Protein AF-A0A8I0HAW9-F1 (afdb_monomer)

InterPro domains:
  IPR003343 Bacterial Ig-like domain, group 2 [PF02368] (25-77)
  IPR008964 Invasin/intimin cell-adhesion fragments [SSF49373] (18-78)

Mean predicted aligned error: 9.83 Å

Structure (mmCIF, N/CA/C/O backbone):
data_AF-A0A8I0HAW9-F1
#
_entry.id   AF-A0A8I0HAW9-F1
#
loop_
_atom_site.group_PDB
_atom_site.id
_atom_site.type_symbol
_atom_site.label_atom_id
_atom_site.label_alt_id
_atom_site.label_comp_id
_atom_site.label_asym_id
_atom_site.label_entity_id
_atom_site.label_seq_id
_atom_site.pdbx_PDB_ins_code
_atom_site.Cartn_x
_atom_site.Cartn_y
_atom_site.Cartn_z
_atom_site.occupancy
_atom_site.B_iso_or_equiv
_atom_site.auth_seq_id
_atom_site.auth_comp_id
_atom_site.auth_asym_id
_atom_site.auth_atom_id
_atom_site.pdbx_PDB_model_num
ATOM 1 N N . GLY A 1 1 ? 40.192 -10.888 -57.374 1.00 39.81 1 GLY A N 1
ATOM 2 C CA . GLY A 1 1 ? 40.293 -9.862 -56.323 1.00 39.81 1 GLY A CA 1
ATOM 3 C C . GLY A 1 1 ? 39.947 -10.526 -55.017 1.00 39.81 1 GLY A C 1
ATOM 4 O O . GLY A 1 1 ? 38.880 -11.118 -54.940 1.00 39.81 1 GLY A O 1
ATOM 5 N N . ASN A 1 2 ? 40.865 -10.527 -54.054 1.00 42.62 2 ASN A N 1
ATOM 6 C CA . ASN A 1 2 ? 40.638 -11.164 -52.759 1.00 42.62 2 ASN A CA 1
ATOM 7 C C . ASN A 1 2 ? 39.800 -10.220 -51.898 1.00 42.62 2 ASN A C 1
ATOM 9 O O . ASN A 1 2 ? 40.271 -9.148 -51.531 1.00 42.62 2 ASN A O 1
ATOM 13 N N . TYR A 1 3 ? 38.564 -10.606 -51.596 1.00 52.25 3 TYR A N 1
ATOM 14 C CA . TYR A 1 3 ? 37.736 -9.894 -50.631 1.00 52.25 3 TYR A CA 1
ATOM 15 C C . TYR A 1 3 ? 37.903 -10.578 -49.277 1.00 52.25 3 TYR A C 1
ATOM 17 O O . TYR A 1 3 ? 37.243 -11.570 -48.987 1.00 52.25 3 TYR A O 1
ATOM 25 N N . THR A 1 4 ? 38.823 -10.076 -48.461 1.00 54.59 4 THR A N 1
ATOM 26 C CA . THR A 1 4 ? 38.916 -10.442 -47.045 1.00 54.59 4 THR A CA 1
ATOM 27 C C . THR A 1 4 ? 38.309 -9.307 -46.233 1.00 54.59 4 THR A C 1
ATOM 29 O O . THR A 1 4 ? 38.962 -8.291 -46.004 1.00 54.59 4 THR A O 1
ATOM 32 N N . GLY A 1 5 ? 37.044 -9.454 -45.847 1.00 55.00 5 GLY A N 1
ATOM 33 C CA . GLY A 1 5 ? 36.378 -8.572 -44.893 1.00 55.00 5 GLY A CA 1
ATOM 34 C C . GLY A 1 5 ? 35.895 -9.403 -43.715 1.00 55.00 5 GLY A C 1
ATOM 35 O O . GLY A 1 5 ? 35.049 -10.276 -43.890 1.00 55.00 5 GLY A O 1
ATOM 36 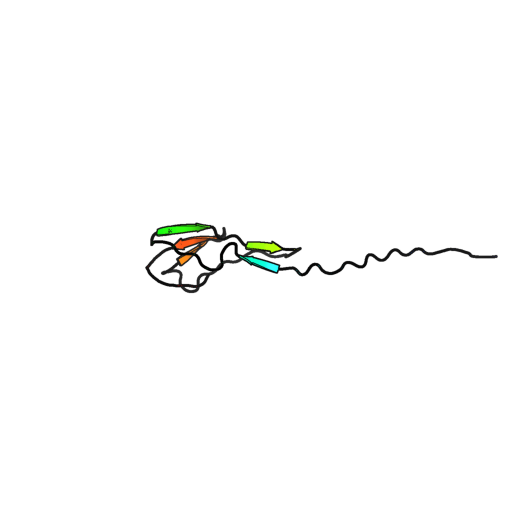N N . THR A 1 6 ? 36.441 -9.159 -42.528 1.00 62.53 6 THR A N 1
ATOM 37 C CA . THR A 1 6 ? 35.942 -9.768 -41.292 1.00 62.53 6 THR A CA 1
ATOM 38 C C . THR A 1 6 ? 34.789 -8.909 -40.786 1.00 62.53 6 THR A C 1
ATOM 40 O O . THR A 1 6 ? 34.983 -7.751 -40.427 1.00 62.53 6 THR A O 1
ATOM 43 N N . LEU A 1 7 ? 33.574 -9.454 -40.800 1.00 54.47 7 LEU A N 1
ATOM 44 C CA . LEU A 1 7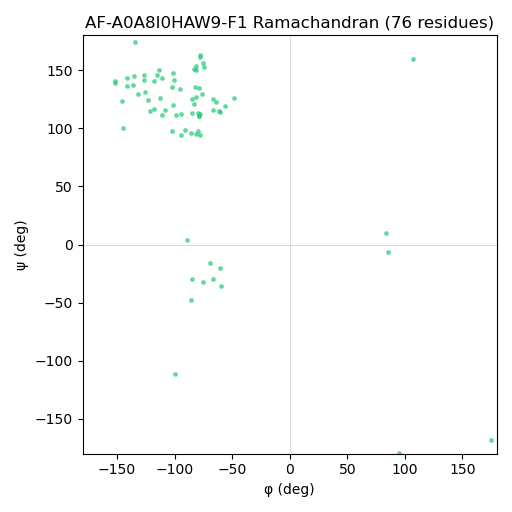 ? 32.407 -8.829 -40.183 1.00 54.47 7 LEU A CA 1
ATOM 45 C C . LEU A 1 7 ? 32.380 -9.235 -38.709 1.00 54.47 7 LEU A C 1
ATOM 47 O O . LEU A 1 7 ? 31.881 -10.305 -38.367 1.00 54.47 7 LEU A O 1
ATOM 51 N N . GLU A 1 8 ? 32.919 -8.397 -37.830 1.00 65.94 8 GLU A N 1
ATOM 52 C CA . GLU A 1 8 ? 32.736 -8.584 -36.391 1.00 65.94 8 GLU A CA 1
ATOM 53 C C . GLU A 1 8 ? 31.371 -8.015 -35.993 1.00 65.94 8 GLU A C 1
ATOM 55 O O . GLU A 1 8 ? 31.199 -6.815 -35.788 1.00 65.94 8 GLU A O 1
ATOM 60 N N . LYS A 1 9 ? 30.355 -8.881 -35.945 1.00 60.94 9 LYS A N 1
ATOM 61 C CA . LYS A 1 9 ? 29.049 -8.535 -35.380 1.00 60.94 9 LYS A CA 1
ATOM 62 C C . LYS A 1 9 ? 29.058 -8.890 -33.898 1.00 60.94 9 LYS A C 1
ATOM 64 O O . LYS 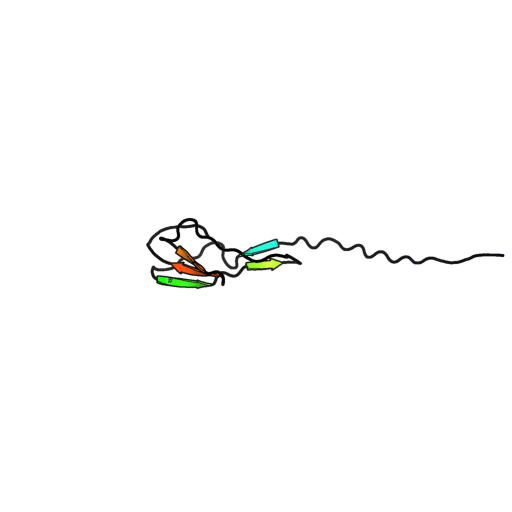A 1 9 ? 28.831 -10.039 -33.532 1.00 60.94 9 LYS A O 1
ATOM 69 N N . SER A 1 10 ? 29.293 -7.899 -33.049 1.0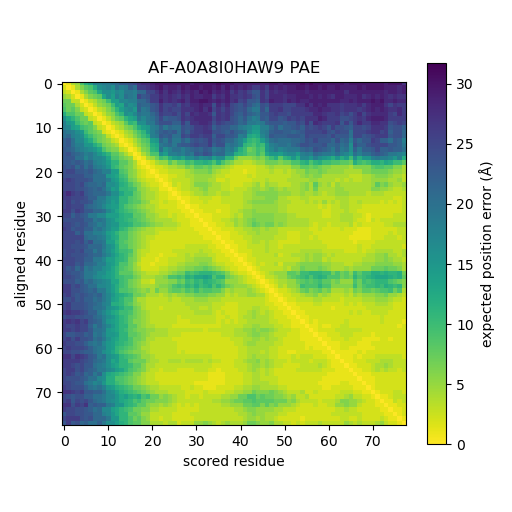0 69.00 10 SER A N 1
ATOM 70 C CA . SER A 1 10 ? 29.090 -8.038 -31.608 1.00 69.00 10 SER A CA 1
ATOM 71 C C . SER A 1 10 ? 27.594 -8.208 -31.330 1.00 69.00 10 SER A C 1
ATOM 73 O O . SER A 1 10 ? 26.800 -7.313 -31.618 1.00 69.00 10 SER A O 1
ATOM 75 N N . PHE A 1 11 ? 27.192 -9.362 -30.801 1.00 64.25 11 PHE A N 1
ATOM 76 C CA . PHE A 1 11 ? 25.856 -9.568 -30.244 1.00 64.25 11 PHE A CA 1
ATOM 77 C C . PHE A 1 11 ? 25.968 -9.484 -28.724 1.00 64.25 11 PHE A C 1
ATOM 79 O O . PHE A 1 11 ? 26.715 -10.245 -28.111 1.00 64.25 11 PHE A O 1
ATOM 86 N N . VAL A 1 12 ? 25.252 -8.542 -28.115 1.00 69.25 12 VAL A N 1
ATOM 87 C CA . VAL A 1 12 ? 25.126 -8.485 -26.659 1.00 69.25 12 VAL A CA 1
ATOM 88 C C . VAL A 1 12 ? 24.085 -9.529 -26.267 1.00 69.25 12 VAL A C 1
ATOM 90 O O . VAL A 1 12 ? 22.906 -9.379 -26.579 1.00 69.25 12 VAL A O 1
ATOM 93 N N . ILE A 1 13 ? 24.520 -10.610 -25.617 1.00 57.50 13 ILE A N 1
ATOM 94 C CA . ILE A 1 13 ? 23.603 -11.549 -24.964 1.00 57.50 13 ILE A CA 1
ATOM 95 C C . ILE A 1 13 ? 23.183 -10.900 -23.645 1.00 57.50 13 ILE A C 1
ATOM 97 O O . ILE A 1 13 ? 23.884 -11.005 -22.641 1.00 57.50 13 ILE A O 1
ATOM 101 N N . THR A 1 14 ? 22.053 -10.197 -23.651 1.00 59.97 14 THR A N 1
ATOM 102 C CA . THR A 1 14 ? 21.435 -9.713 -22.415 1.00 59.97 14 THR A CA 1
ATOM 103 C C . THR A 1 14 ? 20.706 -10.881 -21.763 1.00 59.97 14 THR A C 1
ATOM 105 O O . THR A 1 14 ? 19.714 -11.377 -22.296 1.00 59.97 14 THR A O 1
ATOM 108 N N . VAL A 1 15 ? 21.197 -11.342 -20.613 1.00 63.06 15 VAL A N 1
ATOM 109 C CA . VAL A 1 15 ? 20.404 -12.217 -19.741 1.00 63.06 15 VAL A CA 1
ATOM 110 C C . VAL A 1 15 ? 19.245 -11.367 -19.218 1.00 63.06 15 VAL A C 1
ATOM 112 O O . VAL A 1 15 ? 19.519 -10.292 -18.678 1.00 63.06 15 VAL A O 1
ATOM 115 N N . PRO A 1 16 ? 17.972 -11.777 -19.374 1.00 63.41 16 PRO A N 1
ATOM 116 C CA . PRO A 1 16 ? 16.885 -11.029 -18.768 1.00 63.41 16 PRO A CA 1
ATOM 117 C C . PRO A 1 16 ? 17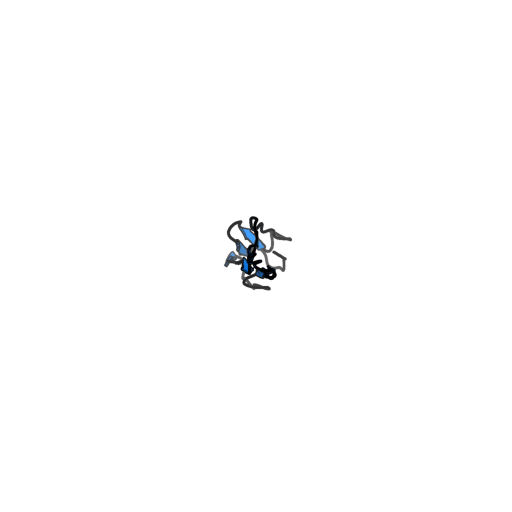.097 -11.056 -17.254 1.00 63.41 16 PRO A C 1
ATOM 119 O O . PRO A 1 16 ? 17.062 -12.121 -16.635 1.00 63.41 16 PRO A O 1
ATOM 122 N N . VAL A 1 17 ? 17.358 -9.890 -16.657 1.00 69.38 17 VAL A N 1
ATOM 123 C CA . VAL A 1 17 ? 17.215 -9.725 -15.210 1.00 69.38 17 VAL A CA 1
ATOM 124 C C . VAL A 1 17 ? 15.782 -10.127 -14.894 1.00 69.38 17 VAL A C 1
ATOM 126 O O . VAL A 1 17 ? 14.842 -9.556 -15.447 1.00 69.38 17 VAL A O 1
ATOM 129 N N . GLN A 1 18 ? 15.614 -11.159 -14.066 1.00 72.81 18 GLN A N 1
ATOM 130 C CA . GLN A 1 18 ? 14.298 -11.494 -13.541 1.00 72.81 18 GLN A CA 1
ATOM 131 C C . GLN A 1 18 ? 13.811 -10.283 -12.760 1.00 72.81 18 GLN A C 1
ATOM 133 O O . GLN A 1 18 ? 14.420 -9.904 -11.759 1.00 72.81 18 GLN A O 1
ATOM 138 N N . ALA A 1 19 ? 12.753 -9.661 -13.264 1.00 82.69 19 ALA A N 1
ATOM 139 C CA . ALA A 1 19 ? 12.134 -8.557 -12.576 1.00 82.69 19 ALA A CA 1
ATOM 140 C C . ALA A 1 19 ? 11.252 -9.103 -11.446 1.00 82.69 19 ALA A C 1
ATOM 142 O O . ALA A 1 19 ? 10.503 -10.059 -11.658 1.00 82.69 19 ALA A O 1
ATOM 143 N N . SER A 1 20 ? 11.334 -8.518 -10.254 1.00 85.44 20 SER A N 1
ATOM 144 C CA . SER A 1 20 ? 10.504 -8.912 -9.112 1.00 85.44 20 SER A CA 1
ATOM 145 C C . SER A 1 20 ? 9.949 -7.693 -8.385 1.00 85.44 20 SER A C 1
ATOM 147 O O . SER A 1 20 ? 10.642 -6.684 -8.243 1.00 85.44 20 SER A O 1
ATOM 149 N N . LEU A 1 21 ? 8.730 -7.822 -7.869 1.00 88.75 21 LEU A N 1
ATOM 150 C CA . LEU A 1 21 ? 8.139 -6.884 -6.919 1.00 88.75 21 LEU A CA 1
ATOM 151 C C . LEU A 1 21 ? 8.226 -7.487 -5.522 1.00 88.75 21 LEU A C 1
ATOM 153 O O . LEU A 1 21 ? 7.936 -8.669 -5.348 1.00 88.75 21 LEU A O 1
ATOM 157 N N . GLN A 1 22 ? 8.618 -6.678 -4.547 1.00 89.69 22 GLN A N 1
ATOM 158 C CA . GLN A 1 22 ? 8.661 -7.065 -3.143 1.00 89.69 22 GLN A CA 1
ATOM 159 C C . GLN A 1 22 ? 8.074 -5.937 -2.295 1.00 89.69 22 GLN A C 1
ATOM 161 O O . GLN A 1 22 ? 8.367 -4.771 -2.548 1.00 89.69 22 GLN A O 1
ATOM 166 N N . MET A 1 23 ? 7.250 -6.267 -1.305 1.00 90.25 23 MET A N 1
ATOM 167 C CA . MET A 1 23 ? 6.768 -5.287 -0.328 1.00 90.25 23 MET A CA 1
ATOM 168 C C . MET A 1 23 ? 7.825 -5.064 0.753 1.00 90.25 23 MET A C 1
ATOM 170 O O . MET A 1 23 ? 8.609 -5.961 1.061 1.00 90.25 23 MET A O 1
ATOM 174 N N . SER A 1 24 ? 7.861 -3.859 1.318 1.00 89.38 24 SER A N 1
ATOM 175 C CA . SER A 1 24 ? 8.755 -3.530 2.429 1.00 89.38 24 SER A CA 1
ATOM 176 C C . SER A 1 24 ? 8.499 -4.416 3.644 1.00 89.38 24 SER A C 1
ATOM 178 O O . SER A 1 24 ? 9.450 -4.797 4.320 1.00 89.38 24 SER A O 1
ATOM 180 N N . GLU A 1 25 ? 7.232 -4.763 3.887 1.00 89.50 25 GLU A N 1
ATOM 181 C CA . GLU A 1 25 ? 6.806 -5.673 4.945 1.00 89.50 25 GLU A CA 1
ATOM 182 C C . GLU A 1 25 ? 5.667 -6.580 4.470 1.00 89.50 25 GLU A C 1
ATOM 184 O O . GLU A 1 25 ? 4.779 -6.139 3.740 1.00 89.50 25 GLU A O 1
ATOM 189 N N . ASP A 1 26 ? 5.687 -7.837 4.919 1.00 87.50 26 ASP A N 1
ATOM 190 C CA . ASP A 1 26 ? 4.647 -8.828 4.614 1.00 87.50 26 ASP A CA 1
ATOM 191 C C . ASP A 1 26 ? 3.458 -8.736 5.585 1.00 87.50 26 ASP A C 1
ATOM 193 O O . ASP A 1 26 ? 2.330 -9.094 5.248 1.00 87.50 26 ASP A O 1
ATOM 197 N N . VAL A 1 27 ? 3.717 -8.301 6.824 1.00 90.38 27 VAL A N 1
ATOM 198 C CA . VAL A 1 27 ? 2.721 -8.171 7.892 1.00 90.38 27 VAL A CA 1
ATOM 199 C C . VAL A 1 27 ? 3.079 -6.973 8.756 1.00 90.38 27 VAL A C 1
ATOM 201 O O . VAL A 1 27 ? 4.145 -6.948 9.361 1.00 90.38 27 VAL A O 1
ATOM 204 N N . ILE A 1 28 ? 2.140 -6.041 8.877 1.00 91.38 28 ILE A N 1
ATOM 205 C CA . ILE A 1 28 ? 2.223 -4.888 9.773 1.00 91.38 28 ILE A CA 1
ATOM 206 C C . ILE A 1 28 ? 1.194 -5.040 10.896 1.00 91.38 28 ILE A C 1
ATOM 208 O O . ILE A 1 28 ? 0.091 -5.545 10.681 1.00 91.38 28 ILE A O 1
ATOM 212 N N . LEU A 1 29 ? 1.558 -4.619 12.106 1.00 93.25 29 LEU A N 1
ATOM 213 C CA . LEU A 1 29 ? 0.666 -4.578 13.264 1.00 93.25 29 LEU A CA 1
ATOM 214 C C . LEU A 1 29 ? 0.533 -3.126 13.703 1.00 93.25 29 LEU A C 1
ATOM 216 O O . LEU A 1 29 ? 1.522 -2.515 14.098 1.00 93.25 29 LEU A O 1
ATOM 220 N N . LEU A 1 30 ? -0.682 -2.596 13.621 1.00 92.75 30 LEU A N 1
ATOM 221 C CA . LEU A 1 30 ? -0.995 -1.206 13.930 1.00 92.75 30 LEU A CA 1
ATOM 222 C C . LEU A 1 30 ? -2.122 -1.146 14.950 1.00 92.75 30 LEU A C 1
ATOM 224 O O . LEU A 1 30 ? -3.064 -1.940 14.888 1.00 92.75 30 LEU A O 1
ATOM 228 N N . ALA A 1 31 ? -2.033 -0.200 15.879 1.00 93.38 31 ALA A N 1
ATOM 229 C CA . ALA A 1 31 ? -3.168 0.138 16.722 1.00 93.38 31 ALA A CA 1
ATOM 230 C C . ALA A 1 31 ? -4.205 0.952 15.918 1.00 93.38 31 ALA A C 1
ATOM 232 O O . ALA A 1 31 ? -3.832 1.662 14.981 1.00 93.38 31 ALA A O 1
ATOM 233 N N . PRO A 1 32 ? -5.500 0.902 16.280 1.00 92.19 32 PRO A N 1
ATOM 234 C CA . PRO A 1 32 ? -6.531 1.730 15.655 1.00 92.19 32 PRO A CA 1
ATOM 235 C C . PRO A 1 32 ? -6.129 3.211 15.565 1.00 92.19 32 PRO A C 1
ATOM 237 O O . PRO A 1 32 ? -5.779 3.832 16.570 1.00 92.19 32 PRO A O 1
ATOM 240 N N . GLY A 1 33 ? -6.185 3.779 14.358 1.00 92.62 33 GLY A N 1
ATOM 241 C CA . GLY A 1 33 ? -5.790 5.159 14.065 1.00 92.62 33 GLY A CA 1
ATOM 242 C C . GLY A 1 33 ? -4.299 5.380 13.781 1.00 92.62 33 GLY A C 1
ATOM 243 O O . GLY A 1 33 ? -3.928 6.491 13.395 1.00 92.62 33 GLY A O 1
ATOM 244 N N . GLU A 1 34 ? -3.440 4.369 13.937 1.00 95.62 34 GLU A N 1
ATOM 245 C CA . GLU A 1 34 ? -2.045 4.457 13.501 1.00 95.62 34 GLU A CA 1
ATOM 246 C C . GLU A 1 34 ? -1.918 4.343 11.982 1.00 95.62 34 GLU A C 1
ATOM 248 O O . GLU A 1 34 ? -2.767 3.775 11.286 1.00 95.62 34 GLU A O 1
ATOM 253 N N . THR A 1 35 ? -0.820 4.892 11.469 1.00 95.12 35 THR A N 1
ATOM 254 C CA . THR A 1 35 ? -0.487 4.839 10.051 1.00 95.12 35 THR A CA 1
ATOM 255 C C . THR A 1 35 ? 0.913 4.292 9.840 1.00 95.12 35 THR A C 1
ATOM 257 O O . THR A 1 35 ? 1.821 4.532 10.633 1.00 95.12 35 THR A O 1
ATOM 260 N N . GLN A 1 36 ? 1.092 3.563 8.743 1.00 94.69 36 GLN A N 1
ATOM 261 C CA . GLN A 1 36 ? 2.375 3.012 8.331 1.00 94.69 36 GLN A CA 1
ATOM 262 C C . GLN A 1 36 ? 2.508 3.117 6.825 1.00 94.69 36 GLN A C 1
ATOM 264 O O . GLN A 1 36 ? 1.585 2.801 6.080 1.00 94.69 36 GLN A O 1
ATOM 269 N N . LYS A 1 37 ? 3.680 3.539 6.358 1.00 94.12 37 LYS A N 1
ATOM 270 C CA . LYS A 1 37 ? 3.966 3.563 4.929 1.00 94.12 37 LYS A CA 1
ATOM 271 C C . LYS A 1 37 ? 4.457 2.191 4.478 1.00 94.12 37 LYS A C 1
ATOM 273 O O . LYS A 1 37 ? 5.421 1.678 5.046 1.00 94.12 37 LYS A O 1
ATOM 278 N N . LEU A 1 38 ? 3.788 1.625 3.477 1.00 92.69 38 LEU A N 1
ATOM 279 C CA . LEU A 1 38 ? 4.240 0.464 2.722 1.00 92.69 38 LEU A CA 1
ATOM 280 C C . LEU A 1 38 ? 4.942 0.930 1.451 1.00 92.69 38 LEU A C 1
ATOM 282 O O . LEU A 1 38 ? 4.455 1.793 0.718 1.00 92.69 38 LEU A O 1
ATOM 286 N N . GLU A 1 39 ? 6.092 0.327 1.181 1.00 91.44 39 GLU A N 1
ATOM 287 C CA . GLU A 1 39 ? 6.859 0.579 -0.030 1.00 91.44 39 GLU A CA 1
ATOM 288 C C . GLU A 1 39 ? 6.914 -0.685 -0.885 1.00 91.44 39 GLU A C 1
ATOM 290 O O . GLU A 1 39 ? 6.967 -1.803 -0.375 1.00 91.44 39 GLU A O 1
ATOM 295 N N . VAL A 1 40 ? 6.917 -0.507 -2.207 1.00 90.44 40 VAL A N 1
ATOM 296 C CA . VAL A 1 40 ? 7.129 -1.602 -3.158 1.00 90.44 40 VAL A CA 1
ATOM 297 C C . VAL A 1 40 ? 8.500 -1.444 -3.786 1.00 90.44 40 VAL A C 1
ATOM 299 O O . VAL A 1 40 ? 8.767 -0.495 -4.525 1.00 90.44 40 VAL A O 1
ATOM 302 N N . ILE A 1 41 ? 9.363 -2.411 -3.515 1.00 89.31 41 ILE A N 1
ATOM 303 C CA . ILE A 1 41 ? 10.695 -2.523 -4.084 1.00 89.31 41 ILE A CA 1
ATOM 304 C C . ILE A 1 41 ? 10.572 -3.192 -5.453 1.00 89.31 41 ILE A C 1
ATOM 306 O O . ILE A 1 41 ? 10.081 -4.316 -5.586 1.00 89.31 41 ILE A O 1
ATOM 310 N N . ARG A 1 42 ? 11.034 -2.485 -6.488 1.00 89.69 42 ARG A N 1
ATOM 311 C CA . ARG A 1 42 ? 11.136 -2.991 -7.861 1.00 89.69 42 ARG A CA 1
ATOM 312 C C . ARG A 1 42 ? 12.570 -3.426 -8.119 1.00 89.69 42 ARG A C 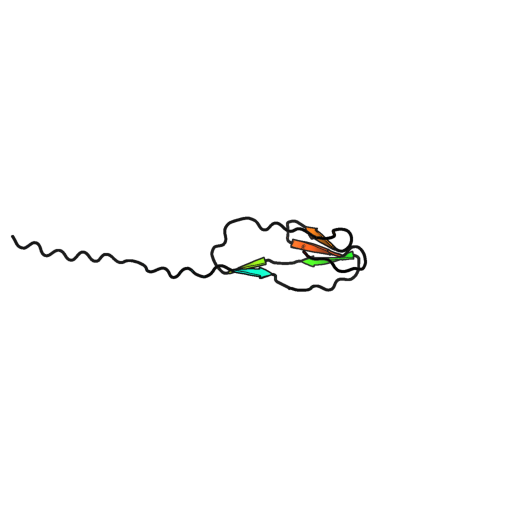1
ATOM 314 O O . ARG A 1 42 ? 13.460 -2.587 -8.220 1.00 89.69 42 ARG A O 1
ATOM 321 N N . ASN A 1 43 ? 12.789 -4.726 -8.262 1.00 87.38 43 ASN A N 1
ATOM 322 C CA . ASN A 1 43 ? 14.070 -5.249 -8.722 1.00 87.38 43 ASN A CA 1
ATOM 323 C C . ASN A 1 43 ? 13.976 -5.451 -10.235 1.00 87.38 43 ASN A C 1
ATOM 325 O O . ASN A 1 43 ? 13.219 -6.305 -10.681 1.00 87.38 43 ASN A O 1
ATOM 329 N N . GLY A 1 44 ? 14.719 -4.669 -11.019 1.00 83.88 44 GLY A N 1
ATOM 330 C CA . GLY A 1 44 ? 14.687 -4.712 -12.487 1.00 83.88 44 GLY A CA 1
ATOM 331 C C . GLY A 1 44 ? 13.734 -3.694 -13.125 1.00 83.88 44 GLY A C 1
ATOM 332 O O . GLY A 1 44 ? 13.100 -2.887 -12.448 1.00 83.88 44 GLY A O 1
ATOM 333 N N . GLU A 1 45 ? 13.656 -3.709 -14.456 1.00 82.50 45 GLU A N 1
ATOM 334 C CA . GLU A 1 45 ? 12.794 -2.794 -15.211 1.00 82.50 45 GLU A CA 1
ATOM 335 C C . GLU A 1 45 ? 11.343 -3.287 -15.196 1.00 82.50 45 GLU A C 1
ATOM 337 O O . GLU A 1 45 ? 10.946 -4.149 -15.978 1.00 82.50 45 GLU A O 1
ATOM 342 N N . ILE A 1 46 ? 10.544 -2.727 -14.286 1.00 84.25 46 ILE A N 1
ATOM 343 C CA . ILE A 1 46 ? 9.101 -2.972 -14.198 1.00 84.25 46 ILE A CA 1
ATOM 344 C C . ILE A 1 46 ? 8.375 -1.693 -14.595 1.00 84.25 46 ILE A C 1
ATOM 346 O O . ILE A 1 46 ? 8.417 -0.700 -13.866 1.00 84.25 46 ILE A O 1
ATOM 350 N N . ALA A 1 47 ? 7.700 -1.725 -15.743 1.00 83.25 47 ALA A N 1
ATOM 351 C CA . ALA A 1 47 ? 6.826 -0.649 -16.196 1.00 83.25 47 ALA A CA 1
ATOM 352 C C . ALA A 1 47 ? 5.442 -0.737 -15.525 1.00 83.25 47 ALA A C 1
ATOM 354 O O . ALA A 1 47 ? 4.994 -1.820 -15.157 1.00 83.25 47 ALA A O 1
ATOM 355 N N . GLY A 1 48 ? 4.757 0.401 -15.392 1.00 85.00 48 GLY A N 1
ATOM 356 C CA . GLY A 1 48 ? 3.403 0.491 -14.831 1.00 85.00 48 GLY A CA 1
ATOM 357 C C . GLY A 1 48 ? 3.352 1.107 -13.434 1.00 85.00 48 GLY A C 1
ATOM 358 O O . GLY A 1 48 ? 4.355 1.147 -12.718 1.00 85.00 48 GLY A O 1
ATOM 359 N N . GLU A 1 49 ? 2.179 1.603 -13.056 1.00 86.44 49 GLU A N 1
ATOM 360 C CA . GLU A 1 49 ? 1.914 2.228 -11.755 1.00 86.44 49 GLU A CA 1
ATOM 361 C C . GLU A 1 49 ? 1.611 1.166 -10.687 1.00 86.44 49 GLU A C 1
ATOM 363 O O . GLU A 1 49 ? 1.131 0.079 -11.007 1.00 86.44 49 GLU A O 1
ATOM 368 N N . ILE A 1 50 ? 1.926 1.459 -9.420 1.00 88.56 50 ILE A N 1
ATOM 369 C CA . ILE A 1 50 ? 1.441 0.634 -8.304 1.00 88.56 50 ILE A CA 1
ATOM 370 C C . ILE A 1 50 ? 0.019 1.080 -7.994 1.00 88.56 50 ILE A C 1
ATOM 372 O O . ILE A 1 50 ? -0.218 2.263 -7.759 1.00 88.56 50 ILE A O 1
ATOM 376 N N . VAL A 1 51 ? -0.904 0.125 -7.978 1.00 91.06 51 VAL A N 1
ATOM 377 C CA . VAL A 1 51 ? -2.270 0.329 -7.508 1.00 91.06 51 VAL A CA 1
ATOM 378 C C . VAL A 1 51 ? -2.428 -0.483 -6.236 1.00 91.06 51 VAL A C 1
ATOM 380 O O . VAL A 1 51 ? -2.137 -1.676 -6.227 1.00 91.06 51 VAL A O 1
ATOM 383 N N . TRP A 1 5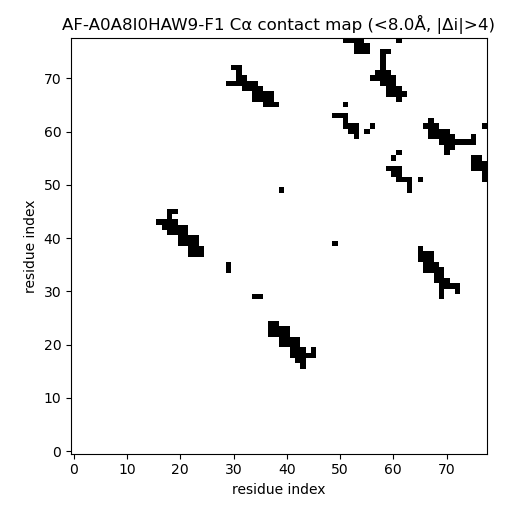2 ? -2.860 0.190 -5.179 1.00 92.06 52 TRP A N 1
ATOM 384 C CA . TRP A 1 52 ? -3.114 -0.403 -3.876 1.00 92.06 52 TRP A CA 1
ATOM 385 C C . TRP A 1 52 ? -4.612 -0.620 -3.679 1.00 92.06 52 TRP A C 1
ATOM 387 O O . TRP A 1 52 ? -5.421 0.166 -4.177 1.00 92.06 52 TRP A O 1
ATOM 397 N N . SER A 1 53 ? -4.984 -1.663 -2.945 1.00 92.19 53 SER A N 1
ATOM 398 C CA . SER A 1 53 ? -6.376 -1.961 -2.606 1.00 92.19 53 SER A CA 1
ATOM 399 C C . SER A 1 53 ? -6.434 -2.703 -1.283 1.00 92.19 53 SER A C 1
ATOM 401 O O . SER A 1 53 ? -5.614 -3.578 -1.068 1.00 92.19 53 SER A O 1
ATOM 403 N N . SER A 1 54 ? -7.414 -2.410 -0.435 1.00 93.94 54 SER A N 1
ATOM 404 C CA . 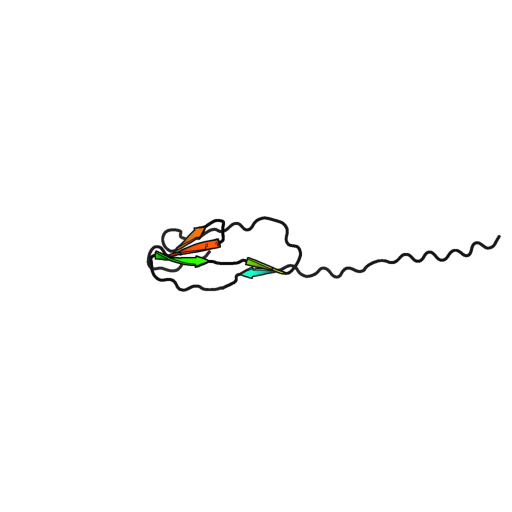SER A 1 54 ? -7.669 -3.215 0.763 1.00 93.94 54 SER A CA 1
ATOM 405 C C . SER A 1 54 ? -8.840 -4.163 0.524 1.00 93.94 54 SER A C 1
ATOM 407 O O . SER A 1 54 ? -9.824 -3.773 -0.105 1.00 93.94 54 SER A O 1
ATOM 409 N N . GLU A 1 55 ? -8.762 -5.389 1.042 1.00 95.94 55 GLU A N 1
ATOM 410 C CA . GLU A 1 55 ? -9.908 -6.309 1.074 1.00 95.94 55 GLU A CA 1
ATOM 411 C C . GLU A 1 55 ? -11.029 -5.808 2.001 1.00 95.94 55 GLU A C 1
ATOM 413 O O . GLU A 1 55 ? -12.205 -6.073 1.749 1.00 95.94 55 GLU A O 1
ATOM 418 N N . ASP A 1 56 ? -10.671 -5.063 3.051 1.00 95.50 56 ASP A N 1
ATOM 419 C CA . ASP A 1 56 ? -11.599 -4.478 4.018 1.00 95.50 56 ASP A CA 1
ATOM 420 C C . ASP A 1 56 ? -11.087 -3.111 4.491 1.00 95.50 56 ASP A C 1
ATOM 422 O O . ASP A 1 56 ? -10.219 -3.008 5.365 1.00 95.50 56 ASP A O 1
ATOM 426 N N . GLU A 1 57 ? -11.652 -2.053 3.907 1.00 93.94 57 GLU A N 1
ATOM 427 C CA . GLU A 1 57 ? -11.306 -0.662 4.214 1.00 93.94 57 GLU A CA 1
ATOM 428 C C . GLU A 1 57 ? -11.745 -0.213 5.616 1.00 93.94 57 GLU A C 1
ATOM 430 O O . GLU A 1 57 ? -11.252 0.806 6.103 1.00 93.94 57 GLU A O 1
ATOM 435 N N . THR A 1 58 ? -12.639 -0.953 6.285 1.00 94.25 58 THR A N 1
ATOM 436 C CA . THR A 1 58 ? -13.052 -0.643 7.664 1.00 94.25 58 THR A CA 1
ATOM 437 C C . THR A 1 58 ? -11.979 -1.036 8.678 1.00 94.25 58 THR A C 1
ATOM 439 O O . THR A 1 58 ? -11.792 -0.342 9.677 1.00 94.25 58 THR A O 1
ATOM 442 N N . VAL A 1 59 ? -11.221 -2.100 8.388 1.00 95.06 59 VAL A N 1
ATOM 443 C CA . VAL A 1 59 ? -10.115 -2.597 9.220 1.00 95.06 59 VAL A CA 1
ATOM 444 C C . VAL A 1 59 ? -8.810 -1.873 8.894 1.00 95.06 59 VAL A C 1
ATOM 446 O O . VAL A 1 59 ? -8.112 -1.412 9.795 1.00 95.06 59 VAL A O 1
ATOM 449 N N . ALA A 1 60 ? -8.465 -1.740 7.612 1.00 95.50 60 ALA A N 1
ATOM 450 C CA . ALA A 1 60 ? -7.341 -0.910 7.191 1.00 95.50 60 ALA A CA 1
ATOM 451 C C . ALA A 1 60 ? -7.561 -0.365 5.782 1.00 95.50 60 ALA A C 1
ATOM 453 O O . ALA A 1 60 ? -7.991 -1.083 4.885 1.00 95.50 60 ALA A O 1
ATOM 454 N N . SER A 1 61 ? -7.210 0.898 5.568 1.00 95.06 61 SER A N 1
ATOM 455 C CA . SER A 1 61 ? -7.250 1.546 4.254 1.00 95.06 61 SER A CA 1
ATOM 456 C C . SER A 1 61 ? -5.838 1.887 3.797 1.00 95.06 61 SER A C 1
ATOM 458 O O . SER A 1 61 ? -4.965 2.133 4.626 1.00 95.06 61 SER A O 1
ATOM 460 N N . ILE A 1 62 ? -5.596 1.903 2.487 1.00 95.44 62 ILE A N 1
ATOM 461 C CA . ILE A 1 62 ? -4.300 2.274 1.910 1.00 95.44 62 ILE A CA 1
ATOM 462 C C . ILE A 1 62 ? -4.467 3.386 0.873 1.00 95.44 62 ILE A C 1
ATOM 464 O O . ILE A 1 62 ? -5.322 3.323 -0.008 1.00 95.44 62 ILE A O 1
ATOM 468 N N . GLY A 1 63 ? -3.643 4.425 0.991 1.00 93.19 63 GLY A N 1
ATOM 469 C CA . GLY A 1 63 ? -3.577 5.521 0.033 1.00 93.19 63 GLY A CA 1
ATOM 470 C C . GLY A 1 63 ? -2.803 5.161 -1.237 1.00 93.19 63 GLY A C 1
ATOM 471 O O . GLY A 1 63 ? -1.983 4.245 -1.267 1.00 93.19 63 GLY A O 1
ATOM 472 N N . THR A 1 64 ? -2.984 5.954 -2.295 1.00 90.69 64 THR A N 1
ATOM 473 C CA . THR A 1 64 ? -2.234 5.807 -3.560 1.00 90.69 64 THR A CA 1
ATOM 474 C C . THR A 1 64 ? -0.723 5.981 -3.388 1.00 90.69 64 THR A C 1
ATOM 476 O O . THR A 1 64 ? 0.055 5.552 -4.233 1.00 90.69 64 THR A O 1
ATOM 479 N N . ASP A 1 65 ? -0.294 6.630 -2.307 1.00 90.69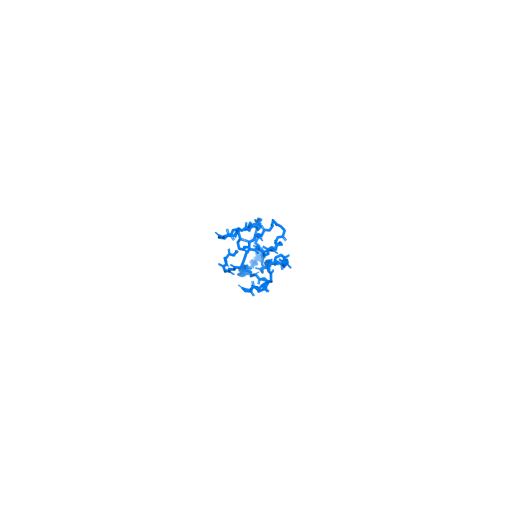 65 ASP A N 1
ATOM 480 C CA . ASP A 1 65 ? 1.109 6.833 -1.956 1.00 90.69 65 ASP A CA 1
ATOM 481 C C . ASP A 1 65 ? 1.695 5.692 -1.101 1.00 90.69 65 ASP A C 1
ATOM 483 O O . ASP A 1 65 ? 2.846 5.799 -0.672 1.00 90.69 65 ASP A O 1
ATOM 487 N N . GLY A 1 66 ? 0.913 4.637 -0.841 1.00 92.19 66 GLY A N 1
ATOM 488 C CA . GLY A 1 66 ? 1.288 3.497 -0.006 1.00 92.19 66 GLY A CA 1
ATOM 489 C C . GLY A 1 66 ? 1.087 3.710 1.497 1.00 92.19 66 GLY A C 1
ATOM 490 O O . GLY A 1 66 ? 1.576 2.907 2.287 1.00 92.19 66 GLY A O 1
ATOM 491 N N . LEU A 1 67 ? 0.418 4.783 1.937 1.00 94.75 67 LEU A N 1
ATOM 492 C CA . LEU A 1 67 ? 0.147 4.999 3.360 1.00 94.75 67 LEU A CA 1
ATOM 493 C C . LEU A 1 67 ? -1.035 4.143 3.830 1.00 94.75 67 LEU A C 1
ATOM 495 O O . LEU A 1 67 ? -2.179 4.418 3.471 1.00 94.75 67 LEU A O 1
ATOM 499 N N . VAL A 1 68 ? -0.764 3.139 4.659 1.00 94.88 68 VAL A N 1
ATOM 500 C CA . VAL A 1 68 ? -1.781 2.339 5.346 1.00 94.88 68 VAL A CA 1
ATOM 501 C C . VAL A 1 68 ? -2.249 3.068 6.598 1.00 94.88 68 VAL A C 1
ATOM 503 O O . VAL A 1 68 ? -1.432 3.581 7.358 1.00 94.88 68 VAL A O 1
ATOM 506 N N . THR A 1 69 ? -3.558 3.091 6.824 1.00 95.06 69 THR A N 1
ATOM 507 C CA . THR A 1 69 ? -4.208 3.616 8.027 1.00 95.06 69 THR A CA 1
ATOM 508 C C . THR A 1 69 ? -5.057 2.522 8.655 1.00 95.06 69 THR A C 1
ATOM 510 O O . THR A 1 69 ? -5.935 1.969 7.990 1.00 95.06 69 THR A O 1
ATOM 513 N N . ALA A 1 70 ? -4.809 2.223 9.928 1.00 96.19 70 ALA A N 1
ATOM 514 C CA . ALA A 1 70 ? -5.611 1.280 10.694 1.00 96.19 70 ALA A CA 1
ATOM 515 C C . ALA A 1 70 ? -6.941 1.917 11.117 1.00 96.19 70 ALA A C 1
ATOM 517 O O . ALA A 1 70 ? -6.967 3.020 11.668 1.00 96.19 70 ALA A O 1
ATOM 518 N N . GLY A 1 71 ? -8.036 1.211 10.856 1.00 93.94 71 GLY A N 1
ATOM 519 C CA . GLY A 1 71 ? -9.386 1.578 11.261 1.00 93.94 71 GLY A CA 1
ATOM 520 C C . GLY A 1 71 ? -9.801 0.806 12.508 1.00 93.94 71 GLY A C 1
ATOM 521 O O . GLY A 1 71 ? -9.275 1.041 13.595 1.00 93.94 71 GLY A O 1
ATOM 522 N N . GLU A 1 72 ? -10.764 -0.096 12.348 1.00 93.44 72 GLU A N 1
ATOM 523 C CA . GLU A 1 72 ? -11.271 -0.961 13.412 1.00 93.44 72 GLU A CA 1
ATOM 524 C C . GLU A 1 72 ? -10.332 -2.141 13.712 1.00 93.44 72 GLU A C 1
ATOM 526 O O . GLU A 1 72 ? -9.473 -2.519 12.914 1.00 93.44 72 GLU A O 1
ATOM 531 N N . GLU A 1 73 ? -10.501 -2.748 14.887 1.00 91.75 73 GLU A N 1
ATOM 532 C CA . GLU A 1 73 ? -9.752 -3.946 15.261 1.00 91.75 73 GLU A CA 1
ATOM 533 C C . GLU A 1 73 ? -10.105 -5.115 14.331 1.00 91.75 73 GLU A C 1
ATOM 535 O O . GLU A 1 73 ? -11.258 -5.535 14.235 1.00 91.75 73 GLU A O 1
ATOM 540 N N . GLY A 1 74 ? -9.099 -5.690 13.674 1.00 92.44 74 GLY A N 1
ATOM 541 C CA . GLY A 1 74 ? -9.312 -6.802 12.759 1.00 92.44 74 GLY A CA 1
ATOM 542 C C . GLY A 1 74 ? -8.046 -7.222 12.025 1.00 92.44 74 GLY A C 1
ATOM 543 O O . GLY A 1 74 ? -6.935 -6.811 12.356 1.00 92.44 74 GLY A O 1
ATOM 544 N N . ARG A 1 75 ? -8.226 -8.068 11.010 1.00 93.94 75 ARG A N 1
ATOM 545 C CA . ARG A 1 75 ? -7.177 -8.458 10.066 1.00 93.94 75 ARG A CA 1
ATOM 546 C C . ARG A 1 75 ? -7.719 -8.326 8.652 1.00 93.94 75 ARG A C 1
ATOM 548 O O . ARG A 1 75 ? -8.766 -8.890 8.358 1.00 93.94 75 ARG A O 1
ATOM 555 N N . THR A 1 76 ? -6.968 -7.649 7.796 1.00 93.88 76 THR A N 1
ATOM 556 C CA . THR A 1 76 ? -7.272 -7.497 6.370 1.00 93.88 76 THR A CA 1
ATOM 557 C C . THR A 1 76 ? -6.016 -7.738 5.528 1.00 93.88 76 THR A C 1
ATOM 559 O O . THR A 1 76 ? -4.932 -7.958 6.081 1.00 93.88 76 THR A O 1
ATOM 562 N N . VAL A 1 77 ? -6.175 -7.747 4.209 1.00 93.56 77 VAL A N 1
ATOM 563 C CA . VAL A 1 77 ? -5.102 -7.879 3.219 1.00 93.56 77 VAL A CA 1
ATOM 564 C C . VAL A 1 77 ? -5.071 -6.616 2.363 1.00 93.56 77 VAL A C 1
ATOM 566 O O . VAL A 1 77 ? -6.120 -6.059 2.039 1.00 93.56 77 VAL A O 1
ATOM 569 N N . ILE A 1 78 ? -3.856 -6.176 2.041 1.00 89.75 78 ILE A N 1
ATOM 570 C CA . ILE A 1 78 ? -3.533 -4.992 1.239 1.00 89.75 78 ILE A CA 1
ATOM 571 C C . ILE A 1 78 ? -2.796 -5.424 -0.031 1.00 89.75 78 ILE A C 1
ATOM 573 O O . ILE A 1 78 ? -1.997 -6.382 0.084 1.00 89.75 78 ILE A O 1
#

Secondary structure (DSSP, 8-state):
-------------------EEEES-S-----TT-EEE--EEEES---S------S-TTTEEE-TTSEEEE-SSS----

Radius of gyration: 23.61 Å; Cα contacts (8 Å, |Δi|>4): 107; chains: 1; bounding box: 54×19×73 Å

Foldseek 3Di:
DDDDDDDPDDDDPDDQDPWDKDKPDPDDDDDAFDKDAIDIDIDHDDDDADDDDKPDVQQWDADSRRIIHGHDDDDIDD

Nearest PDB structures (foldseek):
  9hcj-assembly1_10  TM=7.961E-01  e=5.406E-01  Dictyostelium discoideum
  8kad-assembly1_A-2  TM=7.739E-01  e=9.799E+00  Homo sapiens

Solvent-accessible surface area (backbone atoms only — not comparable to full-atom values): 5277 Å² total; per-residue (Å²): 134,90,85,86,77,86,82,84,77,87,74,84,84,77,74,80,70,78,60,46,80,43,64,73,64,96,77,86,88,70,58,70,72,37,73,48,78,52,47,77,48,69,44,57,93,74,86,81,82,83,83,70,58,45,79,35,60,64,32,30,34,55,41,87,83,29,41,32,38,29,38,47,94,72,86,68,55,108

Sequence (78 aa):
GNYTGTLEKSFVITVPVQASLQMSEDVILLAPGETQKLEVIRNGEIAGEIVWSSEDETVASIGTDGLVTAGEEGRTVI

pLDDT: mean 84.11, std 14.3, range [39.81, 96.19]

Organism: NCBI:txid611301